Protein AF-A0A2J6X6S9-F1 (afdb_monomer_lite)

Foldseek 3Di:
DDDDDLLNVQQADAQEDEPPPDDLVNLLVSLVVNQVSVHQEYEYAPVCQVSSCVNCPPHNHHYHYDDCPPPD

Organism: NCBI:txid693075

Sequence (72 aa):
MEEISKDYLRSIIDHTLLKPDATPKDIEKLCKEAIENNFFAVCVNSSYVELVKSFLSGSSIKIASVVGFPLG

Structure (mmCIF, N/CA/C/O backbone):
data_AF-A0A2J6X6S9-F1
#
_entry.id   AF-A0A2J6X6S9-F1
#
loop_
_atom_site.group_PDB
_atom_site.id
_atom_site.type_symbol
_atom_site.label_atom_id
_atom_site.label_alt_id
_atom_site.label_comp_id
_atom_site.label_asym_id
_atom_site.label_entity_id
_atom_site.label_seq_id
_atom_site.pdbx_PDB_ins_code
_atom_site.Cartn_x
_atom_site.Cartn_y
_atom_site.Cartn_z
_atom_site.occupancy
_atom_site.B_iso_or_equiv
_atom_site.auth_seq_id
_atom_site.auth_comp_id
_atom_site.auth_asym_id
_atom_site.auth_atom_id
_atom_site.pdbx_PDB_model_num
ATOM 1 N N . MET A 1 1 ? 0.051 32.000 11.788 1.00 66.44 1 MET A N 1
ATOM 2 C CA . MET A 1 1 ? 0.389 30.806 10.990 1.00 66.44 1 MET A CA 1
ATOM 3 C C . MET A 1 1 ? -0.530 29.720 11.519 1.00 66.44 1 MET A C 1
ATOM 5 O O . MET A 1 1 ? -0.450 29.457 12.711 1.00 66.44 1 MET A O 1
ATOM 9 N N . GLU A 1 2 ? -1.499 29.247 10.734 1.00 74.94 2 GLU A N 1
ATOM 10 C CA . GLU A 1 2 ? -2.394 28.168 11.182 1.00 74.94 2 GLU A CA 1
ATOM 11 C C . GLU A 1 2 ? -1.602 26.866 11.293 1.00 74.94 2 GLU A C 1
ATOM 13 O O . GLU A 1 2 ? -0.827 26.520 10.401 1.00 74.94 2 GLU A O 1
ATOM 18 N N . GLU A 1 3 ? -1.752 26.185 12.423 1.00 83.12 3 GLU A N 1
ATOM 19 C CA . GLU A 1 3 ? -1.056 24.939 12.714 1.00 83.12 3 GLU A CA 1
ATOM 20 C C . GLU A 1 3 ? -1.794 23.781 12.029 1.00 83.12 3 GLU A C 1
ATOM 22 O O . GLU A 1 3 ? -3.001 23.606 12.201 1.00 83.12 3 GLU A O 1
ATOM 27 N N . ILE A 1 4 ? -1.086 22.997 11.213 1.00 86.75 4 ILE A N 1
ATOM 28 C CA . ILE A 1 4 ? -1.686 21.869 10.496 1.00 86.75 4 ILE A CA 1
ATOM 29 C C . ILE A 1 4 ? -1.894 20.703 11.471 1.00 86.75 4 ILE A C 1
ATOM 31 O O . ILE A 1 4 ? -0.952 20.239 12.115 1.00 86.75 4 ILE A O 1
ATOM 35 N N . SER A 1 5 ? -3.125 20.191 11.543 1.00 93.50 5 SER A N 1
ATOM 36 C CA . SER A 1 5 ? -3.468 19.006 12.338 1.00 93.50 5 SER A CA 1
ATOM 37 C C . SER A 1 5 ? -2.724 17.753 11.853 1.00 93.50 5 SER A C 1
ATOM 39 O O . SER A 1 5 ? -2.662 17.471 10.655 1.00 93.50 5 SER A O 1
ATOM 41 N N . LYS A 1 6 ? -2.228 16.938 12.794 1.00 93.31 6 LYS A N 1
ATOM 42 C CA . LYS A 1 6 ? -1.622 15.628 12.491 1.00 93.31 6 LYS A CA 1
ATOM 43 C C . LYS A 1 6 ? -2.591 14.676 11.791 1.00 93.31 6 LYS A C 1
ATOM 45 O O . LYS A 1 6 ? -2.163 13.898 10.944 1.00 93.31 6 LYS A O 1
ATOM 50 N N . ASP A 1 7 ? -3.876 14.744 12.121 1.00 94.00 7 ASP A N 1
ATOM 51 C CA . ASP A 1 7 ? -4.887 13.882 11.505 1.00 94.00 7 ASP A CA 1
ATOM 52 C C . ASP A 1 7 ? -5.166 14.299 10.063 1.00 94.00 7 ASP A C 1
ATOM 54 O O . ASP A 1 7 ? -5.334 13.442 9.198 1.00 94.00 7 ASP A O 1
ATOM 58 N N . TYR A 1 8 ? -5.109 15.604 9.781 1.00 95.50 8 TYR A N 1
ATOM 59 C CA . TYR A 1 8 ? -5.146 16.094 8.406 1.00 95.50 8 TYR A CA 1
ATOM 60 C C . TYR A 1 8 ? -3.918 15.633 7.611 1.00 95.50 8 TYR A C 1
ATOM 62 O O . TYR A 1 8 ? -4.055 15.213 6.471 1.00 95.50 8 TYR A O 1
ATOM 70 N N . LEU A 1 9 ? -2.721 15.650 8.210 1.00 95.50 9 LEU A N 1
ATOM 71 C CA . LEU A 1 9 ? -1.524 15.133 7.537 1.00 95.50 9 LEU A CA 1
ATOM 72 C C . LEU A 1 9 ? -1.658 13.644 7.202 1.00 95.50 9 LEU A C 1
ATOM 74 O O . LEU A 1 9 ? -1.328 13.236 6.096 1.00 95.50 9 LEU A O 1
ATOM 78 N N . ARG A 1 10 ? -2.169 12.827 8.128 1.00 96.69 10 ARG A N 1
ATOM 79 C CA . ARG A 1 10 ? -2.383 11.390 7.893 1.00 96.69 10 ARG A CA 1
ATOM 80 C C . ARG A 1 10 ? -3.344 11.134 6.733 1.00 96.69 10 ARG A C 1
ATOM 82 O O . ARG A 1 10 ? -3.054 10.291 5.889 1.00 96.69 10 ARG A O 1
ATOM 89 N N . SER A 1 11 ? -4.430 11.903 6.646 1.00 95.88 11 SER A N 1
ATOM 90 C CA . SER A 1 11 ? -5.472 11.720 5.629 1.00 95.88 11 SER A CA 1
ATOM 91 C C . SER A 1 11 ? -5.076 12.137 4.209 1.00 95.88 11 SER A C 1
ATOM 93 O O . SER A 1 11 ? -5.889 11.983 3.298 1.00 95.88 11 SER A O 1
ATOM 95 N N . ILE A 1 12 ? -3.845 12.621 4.004 1.00 96.88 12 ILE A N 1
ATOM 96 C CA . ILE A 1 12 ? -3.304 12.997 2.688 1.00 96.88 12 ILE A CA 1
ATOM 97 C C . ILE A 1 12 ? -2.001 12.262 2.327 1.00 96.88 12 ILE A C 1
ATOM 99 O O . ILE A 1 12 ? -1.366 12.603 1.332 1.00 96.88 12 ILE A O 1
ATOM 103 N N . ILE A 1 13 ? -1.569 11.290 3.139 1.00 98.12 13 ILE A N 1
ATOM 104 C CA . ILE A 1 13 ? -0.328 10.536 2.906 1.00 98.12 13 ILE A CA 1
ATOM 105 C C . ILE A 1 13 ? -0.605 9.248 2.127 1.00 98.12 13 ILE A C 1
ATOM 107 O O . ILE A 1 13 ? -1.398 8.408 2.561 1.00 98.12 13 ILE A O 1
ATOM 111 N N . ASP A 1 14 ? 0.159 9.061 1.049 1.00 98.62 14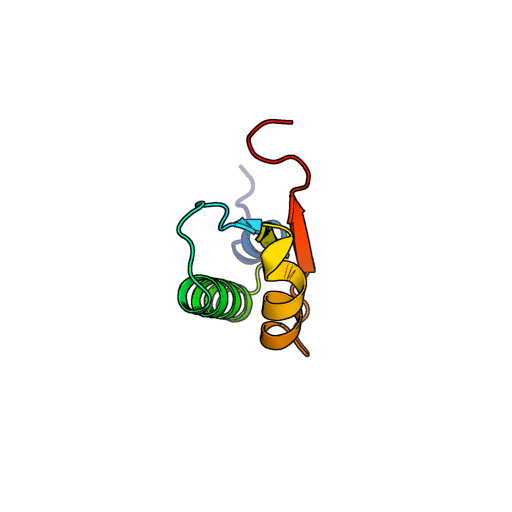 ASP A N 1
ATOM 112 C CA . ASP A 1 14 ? 0.284 7.799 0.320 1.00 98.62 14 ASP A CA 1
ATOM 113 C C . ASP A 1 14 ? 1.553 7.063 0.773 1.00 98.62 14 ASP A C 1
ATOM 115 O O . ASP A 1 14 ? 2.679 7.416 0.400 1.00 98.62 14 ASP A O 1
ATOM 119 N N . HIS A 1 15 ? 1.390 6.017 1.583 1.00 98.50 15 HIS A N 1
ATOM 120 C CA . HIS A 1 15 ? 2.515 5.217 2.065 1.00 98.50 15 HIS A CA 1
ATOM 121 C C . HIS A 1 15 ? 3.067 4.353 0.932 1.00 98.50 15 HIS A C 1
ATOM 123 O O . HIS A 1 15 ? 2.387 3.463 0.420 1.00 98.50 15 HIS A O 1
ATOM 129 N N . THR A 1 16 ? 4.287 4.648 0.490 1.00 98.62 16 THR A N 1
ATOM 130 C CA . THR A 1 16 ? 4.779 4.214 -0.823 1.00 98.62 16 THR A CA 1
ATOM 131 C C . THR A 1 16 ? 5.956 3.246 -0.712 1.00 98.62 16 THR A C 1
ATOM 133 O O . THR A 1 16 ? 6.956 3.550 -0.061 1.00 98.62 16 THR A O 1
ATOM 136 N N . LEU A 1 17 ? 5.890 2.119 -1.431 1.00 98.50 17 LEU A N 1
ATOM 137 C CA . LEU A 1 17 ? 7.016 1.200 -1.631 1.00 98.50 17 LEU A CA 1
ATOM 138 C C . LEU A 1 17 ? 7.107 0.755 -3.094 1.00 98.50 17 LEU A C 1
ATOM 140 O O . LEU A 1 17 ? 6.366 -0.111 -3.554 1.00 98.50 17 LEU A O 1
ATOM 144 N N . LEU A 1 18 ? 8.071 1.335 -3.812 1.00 97.88 18 LEU A N 1
ATOM 145 C CA . LEU A 1 18 ? 8.329 1.069 -5.235 1.00 97.88 18 LEU A CA 1
ATOM 146 C C . LEU A 1 18 ? 9.735 0.516 -5.496 1.00 97.88 18 LEU A C 1
ATOM 148 O O . LEU A 1 18 ? 10.211 0.531 -6.631 1.00 97.88 18 LEU A O 1
ATOM 152 N N . LYS A 1 19 ? 10.425 0.056 -4.447 1.00 96.81 19 LYS A N 1
ATOM 153 C CA . LYS A 1 19 ? 11.740 -0.562 -4.610 1.00 96.81 19 LYS A CA 1
ATOM 154 C C . LYS A 1 19 ? 11.602 -1.861 -5.420 1.00 96.81 19 LYS A C 1
ATOM 156 O O . LYS A 1 19 ? 10.704 -2.648 -5.120 1.00 96.81 19 LYS A O 1
ATOM 161 N N . PRO A 1 20 ? 12.466 -2.108 -6.419 1.00 92.81 20 PRO A N 1
ATOM 162 C CA . PRO A 1 20 ? 12.362 -3.291 -7.277 1.00 92.81 20 PRO A CA 1
ATOM 163 C C . PRO A 1 20 ? 12.617 -4.605 -6.526 1.00 92.81 20 PRO A C 1
ATOM 165 O O . PRO A 1 20 ? 12.170 -5.656 -6.970 1.00 92.81 20 PRO A O 1
ATOM 168 N N . ASP A 1 21 ? 13.312 -4.546 -5.390 1.00 95.88 21 ASP A N 1
ATOM 169 C CA . ASP A 1 21 ? 13.607 -5.668 -4.497 1.00 95.88 21 ASP A CA 1
ATOM 170 C C . ASP A 1 21 ? 12.624 -5.784 -3.317 1.00 95.88 21 ASP A C 1
ATOM 172 O O . ASP A 1 21 ? 12.839 -6.602 -2.423 1.00 95.88 21 ASP A O 1
ATOM 176 N N . ALA A 1 22 ? 11.541 -4.995 -3.302 1.00 97.94 22 ALA A N 1
ATOM 177 C CA . ALA A 1 22 ? 10.499 -5.107 -2.287 1.00 97.94 22 ALA A CA 1
ATOM 178 C C . ALA A 1 22 ? 9.926 -6.527 -2.266 1.00 97.94 22 ALA A C 1
ATOM 180 O O . ALA A 1 22 ? 9.582 -7.074 -3.314 1.00 97.94 22 ALA A O 1
ATOM 181 N N . THR A 1 23 ? 9.790 -7.107 -1.077 1.00 98.38 23 THR A N 1
ATOM 182 C CA . THR A 1 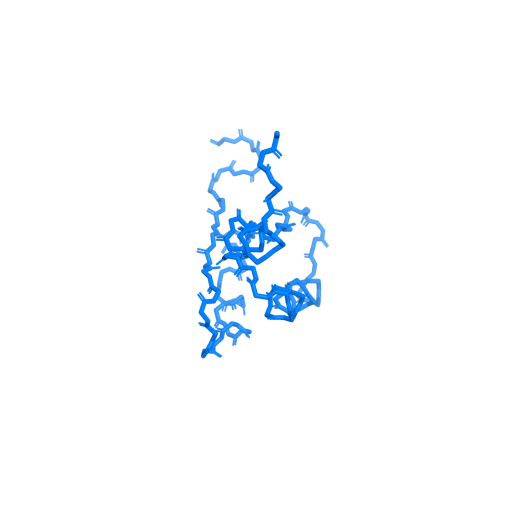23 ? 9.261 -8.460 -0.877 1.00 98.38 23 THR A CA 1
ATOM 183 C C . THR A 1 23 ? 7.802 -8.431 -0.409 1.00 98.38 23 THR A C 1
ATOM 185 O O . THR A 1 23 ? 7.347 -7.426 0.140 1.00 98.38 23 THR A O 1
ATOM 188 N N . PRO A 1 24 ? 7.058 -9.550 -0.502 1.00 98.44 24 PRO A N 1
ATOM 189 C CA . PRO A 1 24 ? 5.718 -9.651 0.084 1.00 98.44 24 PRO A CA 1
ATOM 190 C C . PRO A 1 24 ? 5.645 -9.287 1.577 1.00 98.44 24 PRO A C 1
ATOM 192 O O . PRO A 1 24 ? 4.642 -8.732 2.020 1.00 98.44 24 PRO A O 1
ATOM 195 N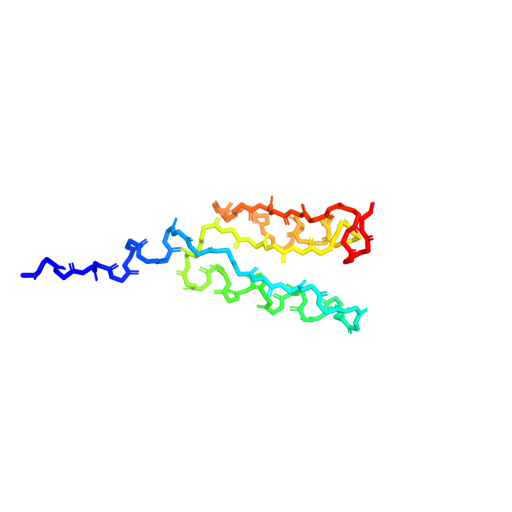 N . LYS A 1 25 ? 6.709 -9.551 2.352 1.00 98.62 25 LYS A N 1
ATOM 196 C CA . LYS A 1 25 ? 6.785 -9.170 3.774 1.00 98.62 25 LYS A CA 1
ATOM 197 C C . LYS A 1 25 ? 6.914 -7.660 3.962 1.00 98.62 25 LYS A C 1
ATOM 199 O O . LYS A 1 25 ? 6.345 -7.113 4.904 1.00 98.62 25 LYS A O 1
ATOM 204 N N . ASP A 1 26 ? 7.628 -6.983 3.066 1.00 98.69 26 ASP A N 1
ATOM 205 C CA . ASP A 1 26 ? 7.717 -5.522 3.088 1.00 98.69 26 ASP A CA 1
ATOM 206 C C . ASP A 1 26 ? 6.362 -4.892 2.752 1.00 98.69 26 ASP A C 1
ATOM 208 O O . ASP A 1 26 ? 5.961 -3.923 3.390 1.00 98.69 26 ASP A O 1
ATOM 212 N N . ILE A 1 27 ? 5.618 -5.488 1.813 1.00 98.69 27 ILE A N 1
ATOM 213 C CA . ILE A 1 27 ? 4.253 -5.070 1.461 1.00 98.69 27 ILE A CA 1
ATOM 214 C C . ILE A 1 27 ? 3.284 -5.283 2.631 1.00 98.69 27 ILE A C 1
ATOM 216 O O . ILE A 1 27 ? 2.469 -4.409 2.920 1.00 98.69 27 ILE A O 1
ATOM 220 N N . GLU A 1 28 ? 3.387 -6.407 3.345 1.00 98.62 28 GLU A N 1
ATOM 221 C CA . GLU A 1 28 ? 2.610 -6.647 4.567 1.00 98.62 28 GLU A CA 1
ATOM 222 C C . GLU A 1 28 ? 2.891 -5.571 5.624 1.00 98.62 28 GLU A C 1
ATOM 224 O O . GLU A 1 28 ? 1.963 -4.990 6.190 1.00 98.62 28 GLU A O 1
ATOM 229 N N . LYS A 1 29 ? 4.173 -5.276 5.870 1.00 98.81 29 LYS A N 1
ATOM 230 C CA . LYS A 1 29 ? 4.593 -4.241 6.818 1.00 98.81 29 LYS A CA 1
ATOM 231 C C . LYS A 1 29 ? 4.062 -2.862 6.419 1.00 98.81 29 LYS A C 1
ATOM 233 O O . LYS A 1 29 ? 3.488 -2.177 7.258 1.00 98.81 29 LYS A O 1
ATOM 238 N N . LEU A 1 30 ? 4.189 -2.498 5.144 1.00 98.75 30 LEU A N 1
ATOM 239 C CA . LEU A 1 30 ? 3.666 -1.253 4.578 1.00 98.75 30 LEU A CA 1
ATOM 240 C C . LEU A 1 30 ? 2.160 -1.099 4.841 1.00 98.75 30 LEU A C 1
ATOM 242 O O . LEU A 1 30 ? 1.708 -0.046 5.286 1.00 98.75 30 LEU A O 1
ATOM 246 N N . CYS A 1 31 ? 1.383 -2.163 4.616 1.00 98.75 31 CYS A N 1
ATOM 247 C CA . CYS A 1 31 ? -0.059 -2.159 4.862 1.00 98.75 31 CYS A CA 1
ATOM 248 C C . CYS A 1 31 ? -0.388 -1.995 6.352 1.00 98.75 31 CYS A C 1
ATOM 250 O O . CYS A 1 31 ? -1.275 -1.214 6.695 1.00 98.75 31 CYS A O 1
ATOM 252 N N . LYS A 1 32 ? 0.335 -2.689 7.243 1.00 98.62 32 LYS A N 1
ATOM 253 C CA . LYS A 1 32 ? 0.151 -2.562 8.699 1.00 98.62 32 LYS A CA 1
ATOM 254 C C . LYS A 1 32 ? 0.422 -1.142 9.179 1.00 98.62 32 LYS A C 1
ATOM 256 O O . LYS A 1 32 ? -0.424 -0.563 9.849 1.00 98.62 32 LYS A O 1
ATOM 261 N N . GLU A 1 33 ? 1.540 -0.553 8.764 1.00 98.62 33 GLU A N 1
ATOM 262 C CA . GLU A 1 33 ? 1.893 0.825 9.116 1.00 98.62 33 GLU A CA 1
ATOM 263 C C . GLU A 1 33 ? 0.842 1.826 8.614 1.00 98.62 33 GLU A C 1
ATOM 265 O O . GLU A 1 33 ? 0.503 2.773 9.327 1.00 98.62 33 GLU A O 1
ATOM 270 N N . ALA A 1 34 ? 0.286 1.609 7.417 1.00 98.56 34 ALA A N 1
ATOM 271 C CA . ALA A 1 34 ? -0.771 2.458 6.874 1.00 98.56 34 ALA A CA 1
ATOM 272 C C . ALA A 1 34 ? -2.076 2.373 7.676 1.00 98.56 34 ALA A C 1
ATOM 274 O O . ALA A 1 34 ? -2.703 3.403 7.926 1.00 98.56 34 ALA A O 1
ATOM 275 N N . ILE A 1 35 ? -2.458 1.174 8.124 1.00 98.25 35 ILE A N 1
ATOM 276 C CA . ILE A 1 35 ? -3.624 0.968 8.993 1.00 98.25 35 ILE A CA 1
ATOM 277 C C . ILE A 1 35 ? -3.389 1.610 10.365 1.00 98.25 35 ILE A C 1
ATOM 279 O O . ILE A 1 35 ? -4.224 2.383 10.827 1.00 98.25 35 ILE A O 1
ATOM 283 N N . GLU A 1 36 ? -2.246 1.339 10.997 1.00 97.94 36 GLU A N 1
ATOM 284 C CA . GLU A 1 36 ? -1.893 1.867 12.323 1.00 97.94 36 GLU A CA 1
ATOM 285 C C . GLU A 1 36 ? -1.908 3.400 12.362 1.00 97.94 36 GLU A C 1
ATOM 287 O O . GLU A 1 36 ? -2.316 4.002 13.357 1.00 97.94 36 GLU A O 1
ATOM 292 N N . ASN A 1 37 ? -1.500 4.044 11.266 1.00 97.56 37 ASN A N 1
ATOM 293 C CA . ASN A 1 37 ? -1.436 5.499 11.167 1.00 97.56 37 ASN A CA 1
ATOM 294 C C . ASN A 1 37 ? -2.660 6.144 10.507 1.00 97.56 37 ASN A C 1
ATOM 296 O O . ASN A 1 37 ? -2.712 7.372 10.455 1.00 97.56 37 ASN A O 1
ATOM 300 N N . ASN A 1 38 ? -3.644 5.361 10.049 1.00 96.94 38 ASN A N 1
ATOM 301 C CA . ASN A 1 38 ? -4.802 5.839 9.286 1.00 96.94 38 ASN A CA 1
ATOM 302 C C . ASN A 1 38 ? -4.397 6.717 8.089 1.00 96.94 38 ASN A C 1
ATOM 304 O O . ASN A 1 38 ? -4.913 7.822 7.908 1.00 96.94 38 ASN A O 1
ATOM 308 N N . PHE A 1 39 ? -3.432 6.241 7.298 1.00 98.44 39 PHE A N 1
ATOM 309 C CA . PHE A 1 39 ? -3.017 6.937 6.083 1.00 98.44 39 PHE A CA 1
ATOM 310 C C . PHE A 1 39 ? -4.102 6.916 5.003 1.00 98.44 39 PHE A C 1
ATOM 312 O O . PHE A 1 39 ? -5.085 6.182 5.087 1.00 98.44 39 PHE A O 1
ATOM 319 N N . PHE A 1 40 ? -3.945 7.745 3.975 1.00 98.50 40 PHE A N 1
ATOM 320 C CA . PHE A 1 40 ? -4.924 7.819 2.898 1.00 98.50 40 PHE A CA 1
ATOM 321 C C . PHE A 1 40 ? -4.861 6.589 1.994 1.00 98.50 40 PHE A C 1
ATOM 323 O O . PHE A 1 40 ? -5.884 5.946 1.731 1.00 98.50 40 PHE A O 1
ATOM 330 N N . ALA A 1 41 ? -3.656 6.248 1.538 1.00 98.75 41 ALA A N 1
ATOM 331 C CA . ALA A 1 41 ? -3.441 5.150 0.613 1.00 98.75 41 ALA A CA 1
ATOM 332 C C . ALA A 1 41 ? -2.121 4.415 0.855 1.00 98.75 41 ALA A C 1
ATOM 334 O O . ALA A 1 41 ? -1.213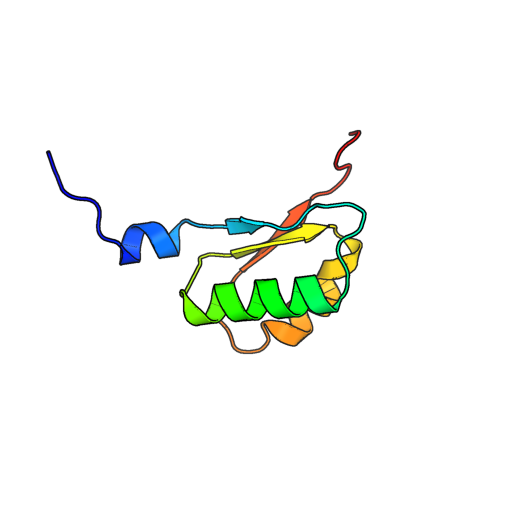 4.898 1.532 1.00 98.75 41 ALA A O 1
ATOM 335 N N . VAL A 1 42 ? -2.014 3.245 0.232 1.00 98.75 42 VAL A N 1
ATOM 336 C CA . VAL A 1 42 ? -0.762 2.530 -0.003 1.00 98.75 42 VAL A CA 1
ATOM 337 C C . VAL A 1 42 ? -0.459 2.564 -1.499 1.00 98.75 42 VAL A C 1
ATOM 339 O O . VAL A 1 42 ? -1.325 2.218 -2.303 1.00 98.75 42 VAL A O 1
ATOM 342 N N . CYS A 1 43 ? 0.762 2.950 -1.875 1.00 98.69 43 CYS A N 1
ATOM 343 C CA . CYS A 1 43 ? 1.221 3.006 -3.263 1.00 98.69 43 CYS A CA 1
ATOM 344 C C . CYS A 1 43 ? 2.300 1.948 -3.540 1.00 98.69 43 CYS A C 1
ATOM 346 O O . CYS A 1 43 ? 3.359 1.942 -2.905 1.00 98.69 43 CYS A O 1
ATOM 348 N N . VAL A 1 44 ? 2.035 1.048 -4.491 1.00 98.62 44 VAL A N 1
ATOM 349 C CA . VAL A 1 44 ? 2.906 -0.101 -4.811 1.00 98.62 44 VAL A CA 1
ATOM 350 C C . VAL A 1 44 ? 3.045 -0.341 -6.316 1.00 98.62 44 VAL A C 1
ATOM 352 O O . VAL A 1 44 ? 2.252 0.148 -7.127 1.00 98.62 44 VAL A O 1
ATOM 355 N N . ASN A 1 45 ? 4.032 -1.152 -6.709 1.00 97.62 45 ASN A N 1
ATOM 356 C CA . ASN A 1 45 ? 4.086 -1.696 -8.067 1.00 97.62 45 ASN A CA 1
ATOM 357 C C . ASN A 1 45 ? 2.816 -2.518 -8.372 1.00 97.62 45 ASN A C 1
ATOM 359 O O . ASN A 1 45 ? 2.296 -3.207 -7.492 1.00 97.62 45 ASN A O 1
ATOM 363 N N . SER A 1 46 ? 2.337 -2.456 -9.617 1.00 96.00 46 SER A N 1
ATOM 364 C CA . SER A 1 46 ? 1.130 -3.162 -10.076 1.00 96.00 46 SER A CA 1
ATOM 365 C C . SER A 1 46 ? 1.116 -4.661 -9.761 1.00 96.00 46 SER A C 1
ATOM 367 O O . SER A 1 46 ? 0.053 -5.199 -9.450 1.00 96.00 46 SER A O 1
ATOM 369 N N . SER A 1 47 ? 2.281 -5.318 -9.711 1.00 96.12 47 SER A N 1
ATOM 370 C CA . SER A 1 47 ? 2.403 -6.731 -9.328 1.00 96.12 47 SER A CA 1
ATOM 371 C C . SER A 1 47 ? 1.922 -7.043 -7.904 1.00 96.12 47 SER A C 1
ATOM 373 O O . SER A 1 47 ? 1.632 -8.197 -7.602 1.00 96.12 47 SER A O 1
ATOM 375 N N . TYR A 1 48 ? 1.836 -6.044 -7.020 1.00 98.25 48 TYR A N 1
ATOM 376 C CA . TYR A 1 48 ? 1.454 -6.212 -5.615 1.00 98.25 48 TYR A CA 1
ATOM 377 C C . TYR A 1 48 ? 0.013 -5.807 -5.295 1.00 98.25 48 TYR A C 1
ATOM 379 O O . TYR A 1 48 ? -0.416 -5.980 -4.156 1.00 98.25 48 TYR A O 1
ATOM 387 N N . VAL A 1 49 ? -0.758 -5.305 -6.263 1.00 98.06 49 VAL A N 1
ATOM 388 C CA . VAL A 1 49 ? -2.121 -4.794 -6.022 1.00 98.06 49 VAL A CA 1
ATOM 389 C C . VAL A 1 49 ? -3.036 -5.851 -5.402 1.00 98.06 49 VAL A C 1
ATOM 391 O O . VAL A 1 49 ? -3.769 -5.552 -4.460 1.00 98.06 49 VAL A O 1
ATOM 394 N N . GLU A 1 50 ? -2.978 -7.094 -5.883 1.00 98.19 50 GLU A N 1
ATOM 395 C CA . GLU A 1 50 ? -3.781 -8.193 -5.334 1.00 98.19 50 GLU A CA 1
ATOM 396 C C . GLU A 1 50 ? -3.389 -8.522 -3.885 1.00 98.19 50 GLU A C 1
ATOM 398 O O . GLU A 1 50 ? -4.255 -8.658 -3.018 1.00 98.19 50 GLU A O 1
ATOM 403 N N . LEU A 1 51 ? -2.085 -8.560 -3.599 1.00 98.38 51 LEU A N 1
ATOM 404 C CA . LEU A 1 51 ? -1.569 -8.810 -2.255 1.00 98.38 51 LEU A CA 1
ATOM 405 C C . LEU A 1 51 ? -1.984 -7.697 -1.282 1.00 98.38 51 LEU A C 1
ATOM 407 O O . LEU A 1 51 ? -2.529 -7.981 -0.216 1.00 98.38 51 LEU A O 1
ATOM 411 N 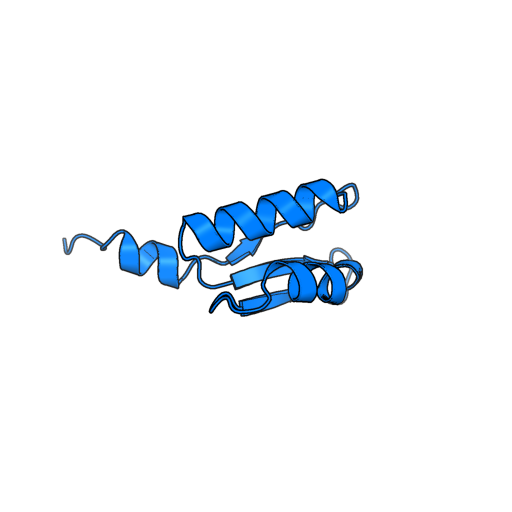N . VAL A 1 52 ? -1.804 -6.431 -1.667 1.00 98.62 52 VAL A N 1
ATOM 412 C CA . VAL A 1 52 ? -2.238 -5.270 -0.875 1.00 98.62 52 VAL A CA 1
ATOM 413 C C . VAL A 1 52 ? -3.742 -5.317 -0.612 1.00 98.62 52 VAL A C 1
ATOM 415 O O . VAL A 1 52 ? -4.172 -5.089 0.516 1.00 98.62 52 VAL A O 1
ATOM 418 N N . LYS A 1 53 ? -4.554 -5.678 -1.613 1.00 98.56 53 LYS A N 1
ATOM 419 C CA . LYS A 1 53 ? -6.007 -5.818 -1.446 1.00 98.56 53 LYS A CA 1
ATOM 420 C C . LYS A 1 53 ? -6.371 -6.849 -0.380 1.00 98.56 53 LYS A C 1
ATOM 422 O O . LYS A 1 53 ? -7.325 -6.627 0.362 1.00 98.56 53 LYS A O 1
ATOM 427 N N . SER A 1 54 ? -5.619 -7.945 -0.287 1.00 98.31 54 SER A N 1
ATOM 428 C CA . SER A 1 54 ? -5.835 -8.954 0.753 1.00 98.31 54 SER A CA 1
ATOM 429 C C . SER A 1 54 ? -5.515 -8.418 2.156 1.00 98.31 54 SER A C 1
ATOM 431 O O . SER A 1 54 ? -6.319 -8.595 3.069 1.00 98.31 54 SER A O 1
ATOM 433 N N . PHE A 1 55 ? -4.408 -7.685 2.318 1.00 98.31 55 PHE A N 1
ATOM 434 C CA . PHE A 1 55 ? -3.998 -7.120 3.609 1.00 98.31 55 PHE A CA 1
ATOM 435 C C . PHE A 1 55 ? -4.856 -5.943 4.072 1.00 98.31 55 PHE A C 1
ATOM 437 O O . PHE A 1 55 ? -5.065 -5.776 5.270 1.00 98.31 55 PHE A O 1
ATOM 444 N N . LEU A 1 56 ? -5.365 -5.136 3.142 1.00 98.06 56 LEU A N 1
ATOM 445 C CA . LEU A 1 56 ? -6.195 -3.967 3.442 1.00 98.06 56 LEU A CA 1
ATOM 446 C C . LEU A 1 56 ? -7.696 -4.290 3.498 1.00 98.06 56 LEU A C 1
ATOM 448 O O . LEU A 1 56 ? -8.514 -3.372 3.601 1.00 98.06 56 LEU A O 1
ATOM 452 N N . SER A 1 57 ? -8.076 -5.569 3.437 1.00 97.38 57 SER A N 1
ATOM 453 C CA . SER A 1 57 ? -9.475 -5.996 3.482 1.00 97.38 57 SER A CA 1
ATOM 454 C C . SER A 1 57 ? -10.173 -5.486 4.748 1.00 97.38 57 SER A C 1
ATOM 456 O O . SER A 1 57 ? -9.750 -5.771 5.865 1.00 97.38 57 SER A O 1
ATOM 458 N N . GLY A 1 58 ? -11.262 -4.735 4.569 1.00 96.62 58 GLY A N 1
ATOM 459 C CA . GLY A 1 58 ? -12.020 -4.128 5.669 1.00 96.62 58 GLY A CA 1
ATOM 460 C C . GLY A 1 58 ? -11.450 -2.807 6.197 1.00 96.62 58 GLY A C 1
ATOM 461 O O . GLY A 1 58 ? -12.062 -2.203 7.074 1.00 96.62 58 GLY A O 1
ATOM 462 N N . SER A 1 59 ? -10.325 -2.326 5.661 1.00 97.50 59 SER A N 1
ATOM 463 C CA . SER A 1 59 ? -9.791 -0.996 5.970 1.00 97.50 59 SER A CA 1
ATOM 464 C C . SER A 1 59 ? -10.346 0.078 5.024 1.00 97.50 59 SER A C 1
ATOM 466 O O . SER A 1 59 ? -10.829 -0.218 3.929 1.00 97.50 59 SER A O 1
ATOM 468 N N . SER A 1 60 ? -10.260 1.347 5.429 1.00 96.94 60 SER A N 1
ATOM 469 C CA . SER A 1 60 ? -10.585 2.501 4.576 1.00 96.94 60 SER A CA 1
ATOM 470 C C . SER A 1 60 ? -9.425 2.947 3.677 1.00 96.94 60 SER A C 1
ATOM 472 O O . SER A 1 60 ? -9.614 3.853 2.861 1.00 96.94 60 SER A O 1
ATOM 474 N N . ILE A 1 61 ? -8.247 2.333 3.829 1.00 98.50 61 ILE A N 1
ATOM 475 C CA . ILE A 1 61 ? -7.014 2.697 3.126 1.00 98.50 61 ILE A CA 1
ATOM 476 C C . ILE A 1 61 ? -7.181 2.415 1.628 1.00 98.50 61 ILE A C 1
ATOM 478 O O . ILE A 1 61 ? -7.599 1.328 1.220 1.00 98.50 61 ILE A O 1
ATOM 482 N N . LYS A 1 62 ? -6.866 3.401 0.787 1.00 98.62 62 LYS A N 1
ATOM 483 C CA . LYS A 1 62 ? -6.929 3.265 -0.672 1.00 98.62 62 LYS A CA 1
ATOM 484 C C . LYS A 1 62 ? -5.712 2.519 -1.213 1.00 98.62 62 LYS A C 1
ATOM 486 O O . LYS A 1 62 ? -4.651 2.484 -0.598 1.00 98.62 62 LYS A O 1
ATOM 491 N N . ILE A 1 63 ? -5.868 1.936 -2.397 1.00 98.56 63 ILE A N 1
ATOM 492 C CA . ILE A 1 63 ? -4.772 1.292 -3.122 1.00 98.56 63 ILE A CA 1
ATOM 493 C C . ILE A 1 63 ? -4.437 2.171 -4.320 1.00 98.56 63 ILE A C 1
ATOM 495 O O . ILE A 1 63 ? -5.278 2.364 -5.199 1.00 98.56 63 ILE A O 1
ATOM 499 N N . ALA A 1 64 ? -3.216 2.689 -4.343 1.00 98.50 64 ALA A N 1
ATOM 500 C CA . ALA A 1 64 ? -2.616 3.364 -5.479 1.00 98.50 64 ALA A CA 1
ATOM 501 C C . ALA A 1 64 ? -1.578 2.435 -6.122 1.00 98.50 64 ALA A C 1
ATOM 503 O O . ALA A 1 64 ? -0.904 1.649 -5.450 1.00 98.50 64 ALA A O 1
ATOM 504 N N . SER A 1 65 ? -1.448 2.501 -7.444 1.00 98.00 65 SER A N 1
ATOM 505 C CA . SER A 1 65 ? -0.432 1.727 -8.142 1.00 98.00 65 SER A CA 1
ATOM 506 C C . SER A 1 65 ? 0.121 2.462 -9.346 1.00 9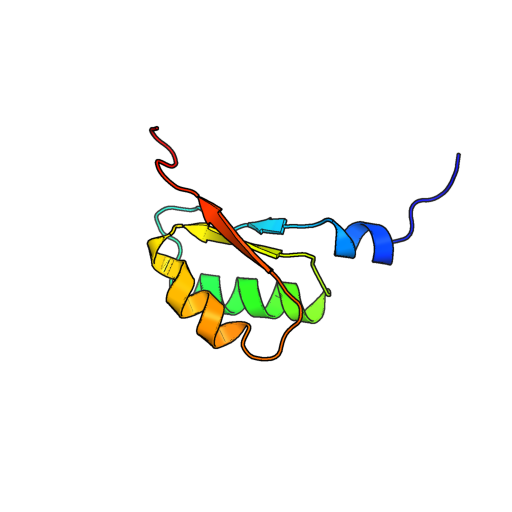8.00 65 SER A C 1
ATOM 508 O O . SER A 1 65 ? -0.597 3.184 -10.035 1.00 98.00 65 SER A O 1
ATOM 510 N N . VAL A 1 66 ? 1.413 2.264 -9.582 1.00 97.31 66 VAL A N 1
ATOM 511 C CA . VAL A 1 66 ? 2.132 2.822 -10.725 1.00 97.31 66 VAL A CA 1
ATOM 512 C C . VAL A 1 66 ? 2.091 1.877 -11.928 1.00 97.31 66 VAL A C 1
ATOM 514 O O . VAL A 1 66 ? 2.137 0.654 -11.780 1.00 97.31 66 VAL A O 1
ATOM 517 N N . VAL A 1 67 ? 2.063 2.458 -13.128 1.00 95.31 67 VAL A N 1
ATOM 518 C CA . VAL A 1 67 ? 2.108 1.763 -14.425 1.00 95.31 67 VAL A CA 1
ATOM 519 C C . VAL A 1 67 ? 3.230 2.384 -15.260 1.00 95.31 67 VAL A C 1
ATOM 521 O O . VAL A 1 67 ? 3.410 3.598 -15.217 1.00 95.31 67 VAL A O 1
ATOM 524 N N . GLY A 1 68 ? 4.025 1.562 -15.953 1.00 91.12 68 GLY A N 1
ATOM 525 C CA . GLY A 1 68 ? 5.218 2.018 -16.692 1.00 91.12 68 GLY A CA 1
ATOM 526 C C . GLY A 1 68 ? 6.391 2.456 -15.801 1.00 91.12 68 GLY A C 1
ATOM 527 O O . GLY A 1 68 ? 7.442 2.855 -16.271 1.00 91.12 68 GLY A O 1
ATOM 528 N N . PHE A 1 69 ? 6.278 2.387 -14.476 1.00 93.00 69 PHE A N 1
ATOM 529 C CA . PHE A 1 69 ? 7.340 2.862 -13.587 1.00 93.00 69 PHE A CA 1
ATOM 530 C C . PHE A 1 69 ? 8.492 1.841 -13.439 1.00 93.00 69 PHE A C 1
ATOM 532 O O . PHE A 1 69 ? 8.214 0.648 -13.296 1.00 93.00 69 PHE A O 1
ATOM 539 N N . PRO A 1 70 ? 9.772 2.277 -13.381 1.00 91.00 70 PRO A N 1
ATOM 540 C CA . PRO A 1 70 ? 10.236 3.671 -13.429 1.00 91.00 70 PRO A CA 1
ATOM 541 C C . PRO A 1 70 ? 10.566 4.205 -14.833 1.00 91.00 70 PRO A C 1
ATOM 543 O O . PRO A 1 70 ? 11.023 5.339 -14.935 1.00 91.00 70 PRO A O 1
ATOM 546 N N . LEU A 1 71 ? 10.404 3.412 -15.896 1.00 92.88 71 LEU A N 1
ATOM 547 C CA . LEU A 1 71 ? 11.020 3.685 -17.204 1.00 92.88 71 LEU A CA 1
ATOM 548 C C . LEU A 1 71 ? 10.108 4.359 -18.249 1.00 92.88 71 LEU A C 1
ATOM 550 O O . LEU A 1 71 ? 10.621 4.798 -19.276 1.00 92.88 71 LEU A O 1
ATOM 554 N N . GLY A 1 72 ? 8.809 4.485 -17.985 1.00 81.56 72 GLY A N 1
ATOM 555 C CA . GLY A 1 72 ? 7.784 4.945 -18.932 1.00 81.56 72 GLY A CA 1
ATOM 556 C C . GLY A 1 72 ? 7.131 3.812 -19.714 1.00 81.56 72 GLY A C 1
ATOM 557 O O . GLY A 1 72 ? 6.494 4.149 -20.733 1.00 81.56 72 GLY A O 1
#

Secondary structure (DSSP, 8-state):
-PPPPHHHHHTT-EEEE--TT--HHHHHHHHHHHHHHT-SEEEEEGGGHHHHHHHTTT---EEEEESSTTT-

pLDDT: mean 95.96, std 5.45, range [66.44, 98.81]

Radius of gyration: 13.12 Å; chains: 1; bounding box: 26×40×32 Å

InterPro domains:
  IPR011343 Deoxyribose-phosphate aldolase [PTHR10889] (9-72)
  IPR013785 Aldolase-type TIM barrel [G3DSA:3.20.20.70] (1-72)